Protein AF-A0A8B7DMH2-F1 (afdb_monomer)

Sequence (166 aa):
MSPLEHFLNLILVIFIAIGCSADKPSDPLWPNTFMQTFKETFYYPVIGTHNTKGVYYYDYANLRYRIDRENGRYDRYCGFNGNKAFKDTPCTQLVLEGQRWLIYPDLKECCQCCDAQHGCGVLKPTWLQNATYLGIVDGNFKWNQKGLQDNFYLETVFKQIGLNEI

Nearest PDB structures (foldseek):
  2zf3-assembly3_F  TM=6.350E-01  e=4.434E-03  Chromobacterium violaceum
  2zf3-assembly2_D  TM=6.390E-01  e=4.684E-03  Chromobacterium violaceum
  2zf4-assembly3_F  TM=5.944E-01  e=7.672E-03  Chromobacterium violaceum
  2zf3-assembly2_C  TM=5.340E-01  e=1.746E-02  Chromobacterium violaceum
  8i34-assembly4_G  TM=6.167E-01  e=1.846E-01  Haliclona sp.

pLDDT: mean 87.12, std 17.33, range [38.91, 98.81]

Foldseek 3Di:
DDPVVVVVVVVVVVVVPPDPPPDDDDFAFADQWDKDKDKDWAADPPPGIDIWIWMKTHHNVQQKIKTKIQFCCRPPQQNPPPPNVPDGFIWMFIQHPQWTKIQGPVVRDIDTRDGVVVPSTHQHRCQRPVWDFPQDDPQWTWTWRDDVHTDIDTHHPDPCPDPDDD

Mean predicted aligned error: 9.23 Å

Secondary structure (DSSP, 8-state):
--HHHHHHHHHHHHHHTS---PPPPPPP---SEEEEEEEEEEEETTTEEEEEEEEEEEETTTTEEEEEES--TTSTTTTTSGGGGG----EEEEEETTEEEEEEGGGTEEEEEEEGGGT-SPPPTTTTTTPEEEEEETTEEEEEEESSSEEEEEEE----------

Solvent-accessible surface area (backbone atoms only — not comparable to full-atom values): 9859 Å² total; per-residue (Å²): 138,62,79,67,63,60,55,56,55,57,57,56,58,62,61,73,74,66,79,82,75,76,80,75,77,80,67,60,67,54,70,60,58,52,75,45,77,48,77,48,78,41,79,40,99,87,85,42,79,47,76,36,42,36,40,40,40,42,31,54,89,73,46,26,34,38,37,42,27,65,43,15,30,77,39,84,70,55,2,73,52,69,77,30,56,79,39,90,38,39,26,34,44,37,29,47,90,42,32,22,33,41,35,26,72,92,76,74,44,72,45,80,75,46,33,38,93,79,71,38,46,67,80,57,46,57,68,38,61,87,39,46,77,72,52,75,54,97,77,16,44,29,33,38,34,82,65,102,50,84,42,77,43,79,43,79,62,78,75,78,75,77,92,79,86,133

Structure (mmCIF, N/CA/C/O backbone):
data_AF-A0A8B7DMH2-F1
#
_entry.id   AF-A0A8B7DMH2-F1
#
loop_
_atom_site.group_PDB
_atom_site.id
_atom_site.type_symbol
_atom_site.label_atom_id
_atom_site.label_alt_id
_atom_site.label_comp_id
_atom_site.label_asym_id
_atom_site.label_entity_id
_atom_site.label_seq_id
_atom_site.pdbx_PDB_ins_code
_atom_site.Cartn_x
_atom_site.Cartn_y
_atom_site.Cartn_z
_atom_site.occupancy
_atom_site.B_iso_or_equiv
_atom_site.auth_seq_id
_atom_site.auth_comp_id
_atom_site.auth_asym_id
_atom_site.auth_atom_id
_atom_site.pdbx_PDB_model_num
ATOM 1 N N . MET A 1 1 ? 46.075 6.152 -53.210 1.00 54.25 1 MET A N 1
ATOM 2 C CA . MET A 1 1 ? 44.849 5.789 -52.463 1.00 54.25 1 MET A CA 1
ATOM 3 C C . MET A 1 1 ? 43.790 6.831 -52.762 1.00 54.25 1 MET A C 1
ATOM 5 O O . MET A 1 1 ? 44.114 8.011 -52.724 1.00 54.25 1 MET A O 1
ATOM 9 N N . SER A 1 2 ? 42.599 6.405 -53.188 1.00 61.09 2 SER A N 1
ATOM 10 C CA . SER A 1 2 ? 41.573 7.307 -53.728 1.00 61.09 2 SER A CA 1
ATOM 11 C C . SER A 1 2 ? 40.634 7.819 -52.620 1.00 61.09 2 SER A C 1
ATOM 13 O O . SER A 1 2 ? 40.340 7.072 -51.686 1.00 61.09 2 SER A O 1
ATOM 15 N N . PRO A 1 3 ? 40.121 9.060 -52.712 1.00 58.91 3 PRO A N 1
ATOM 16 C CA . PRO A 1 3 ? 39.190 9.630 -51.729 1.00 58.91 3 PRO A CA 1
ATOM 17 C C . PRO A 1 3 ? 37.858 8.861 -51.599 1.00 58.91 3 PRO A C 1
ATOM 19 O O . PRO A 1 3 ? 37.125 9.062 -50.632 1.00 58.91 3 PRO A O 1
ATOM 22 N N . LEU A 1 4 ? 37.562 7.943 -52.527 1.00 56.19 4 LEU A N 1
ATOM 23 C CA . LEU A 1 4 ? 36.374 7.086 -52.514 1.00 56.19 4 LEU A CA 1
ATOM 24 C C . LEU A 1 4 ? 36.445 5.990 -51.429 1.00 56.19 4 LEU A C 1
ATOM 26 O O . LEU A 1 4 ? 35.424 5.624 -50.852 1.00 56.19 4 LEU A O 1
ATOM 30 N N . GLU A 1 5 ? 37.646 5.509 -51.087 1.00 54.53 5 GLU A N 1
ATOM 31 C CA . GLU A 1 5 ? 37.826 4.450 -50.078 1.00 54.53 5 GLU A CA 1
ATOM 32 C C . GLU A 1 5 ? 37.709 4.958 -48.633 1.00 54.53 5 GLU A C 1
ATOM 34 O O . GLU A 1 5 ? 37.427 4.187 -47.715 1.00 54.53 5 GLU A O 1
ATOM 39 N N . HIS A 1 6 ? 37.881 6.262 -48.407 1.00 54.62 6 HIS A N 1
ATOM 40 C CA . HIS A 1 6 ? 37.646 6.877 -47.096 1.00 54.62 6 HIS A CA 1
ATOM 41 C C . HIS A 1 6 ? 36.152 7.096 -46.823 1.00 54.62 6 HIS A C 1
ATOM 43 O O . HIS A 1 6 ? 35.714 6.942 -45.686 1.00 54.62 6 HIS A O 1
ATOM 49 N N . PHE A 1 7 ? 35.353 7.361 -47.861 1.00 55.31 7 PHE A N 1
ATOM 50 C CA . PHE A 1 7 ? 33.899 7.498 -47.731 1.00 55.31 7 PHE A CA 1
ATOM 51 C C . PHE A 1 7 ? 33.200 6.163 -47.430 1.00 55.31 7 PHE A C 1
ATOM 53 O O . PHE A 1 7 ? 32.291 6.124 -46.603 1.00 55.31 7 PHE A O 1
ATOM 60 N N . LEU A 1 8 ? 33.647 5.059 -48.041 1.00 53.38 8 LEU A N 1
ATOM 61 C CA . LEU A 1 8 ? 33.040 3.737 -47.837 1.00 53.38 8 LEU A CA 1
ATOM 62 C C . LEU A 1 8 ? 33.300 3.177 -46.424 1.00 53.38 8 LEU A C 1
ATOM 64 O O . LEU A 1 8 ? 32.403 2.607 -45.804 1.00 53.38 8 LEU A O 1
ATOM 68 N N . ASN A 1 9 ? 34.505 3.400 -45.886 1.00 53.94 9 ASN A N 1
ATOM 69 C CA . ASN A 1 9 ? 34.866 2.989 -44.525 1.00 53.94 9 ASN A CA 1
ATOM 70 C C . ASN A 1 9 ? 34.157 3.824 -43.444 1.00 53.94 9 ASN A C 1
ATOM 72 O O . ASN A 1 9 ? 33.834 3.296 -42.383 1.00 53.94 9 ASN A O 1
ATO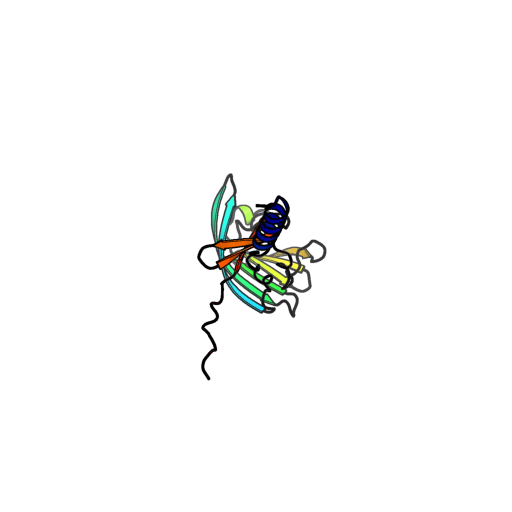M 76 N N . LEU A 1 10 ? 33.855 5.101 -43.711 1.00 52.03 10 LEU A N 1
ATOM 77 C CA . LEU A 1 10 ? 33.123 5.958 -42.772 1.00 52.03 10 LEU A CA 1
ATOM 78 C C . LEU A 1 10 ? 31.638 5.560 -42.656 1.00 52.03 10 LEU A C 1
ATOM 80 O O . LEU A 1 10 ? 31.074 5.602 -41.565 1.00 52.03 10 LEU A O 1
ATOM 84 N N . ILE A 1 11 ? 31.016 5.117 -43.755 1.00 54.81 11 ILE A N 1
ATOM 85 C CA . ILE A 1 11 ? 29.620 4.644 -43.762 1.00 54.81 11 ILE A CA 1
ATOM 86 C C . ILE A 1 11 ? 29.483 3.310 -43.007 1.00 54.81 11 ILE A C 1
ATOM 88 O O . ILE A 1 11 ? 28.508 3.121 -42.282 1.00 54.81 11 ILE A O 1
ATOM 92 N N . LEU A 1 12 ? 30.471 2.412 -43.096 1.00 51.16 12 LEU A N 1
ATOM 93 C CA . LEU A 1 12 ? 30.433 1.111 -42.414 1.00 51.16 12 LEU A CA 1
ATOM 94 C C . LEU A 1 12 ? 30.538 1.231 -40.879 1.00 51.16 12 LEU A C 1
ATOM 96 O O . LEU A 1 12 ? 29.890 0.478 -40.157 1.00 51.16 12 LEU A O 1
ATOM 100 N N . VAL A 1 13 ? 31.294 2.211 -40.366 1.00 53.16 13 VAL A N 1
ATOM 101 C CA . VAL A 1 13 ? 31.438 2.448 -38.914 1.00 53.16 13 VAL A CA 1
ATOM 102 C C . VAL A 1 13 ? 30.159 3.032 -38.293 1.00 53.16 13 VAL A C 1
ATOM 104 O O . VAL A 1 13 ? 29.858 2.754 -37.134 1.00 53.16 13 VAL A O 1
ATOM 107 N N . ILE A 1 14 ? 29.353 3.773 -39.061 1.00 52.41 14 ILE A N 1
ATOM 108 C CA . ILE A 1 14 ? 28.088 4.355 -38.577 1.00 52.41 14 ILE A CA 1
ATOM 109 C C . ILE A 1 14 ? 26.991 3.284 -38.403 1.00 52.41 14 ILE A C 1
ATOM 111 O O . ILE A 1 14 ? 26.156 3.413 -37.510 1.00 52.41 14 ILE A O 1
ATOM 115 N N . PHE A 1 15 ? 27.018 2.187 -39.169 1.00 51.94 15 PHE A N 1
ATOM 116 C CA . PHE A 1 15 ? 26.032 1.102 -39.039 1.00 51.94 15 PHE A CA 1
ATOM 117 C C . PHE A 1 15 ? 26.284 0.143 -37.862 1.00 51.94 15 PHE A C 1
ATOM 119 O O . PHE A 1 15 ? 25.345 -0.504 -37.412 1.00 51.94 15 PHE A O 1
ATOM 126 N N . ILE A 1 16 ? 27.504 0.071 -37.315 1.00 51.62 16 ILE A N 1
ATOM 127 C CA . ILE A 1 16 ? 27.824 -0.815 -36.173 1.00 51.62 16 ILE A CA 1
ATOM 128 C C . ILE A 1 16 ? 27.431 -0.180 -34.821 1.00 51.62 16 ILE A C 1
ATOM 130 O O . ILE A 1 16 ? 27.282 -0.878 -33.822 1.00 51.62 16 ILE A O 1
ATOM 134 N N . ALA A 1 17 ? 27.188 1.134 -34.776 1.00 50.41 17 ALA A N 1
ATOM 135 C CA . ALA A 1 17 ? 26.766 1.836 -33.558 1.00 50.41 17 ALA A CA 1
ATOM 136 C C . ALA A 1 17 ? 25.250 1.750 -33.272 1.00 50.41 17 ALA A C 1
ATOM 138 O O . ALA A 1 17 ? 24.786 2.254 -32.248 1.00 50.41 17 ALA A O 1
ATOM 139 N N . ILE A 1 18 ? 24.467 1.117 -34.152 1.00 58.91 18 ILE A N 1
ATOM 140 C CA . ILE A 1 18 ? 23.020 0.948 -33.995 1.00 58.91 18 ILE A CA 1
ATOM 141 C C . ILE A 1 18 ? 22.754 -0.501 -33.578 1.00 58.91 18 ILE A C 1
ATOM 143 O O . ILE A 1 18 ? 22.802 -1.401 -34.408 1.00 58.91 18 ILE A O 1
ATOM 147 N N . GLY A 1 19 ? 22.435 -0.726 -32.301 1.00 54.09 19 GLY A N 1
ATOM 148 C CA . GLY A 1 19 ? 21.757 -1.963 -31.894 1.00 54.09 19 GLY A CA 1
ATOM 149 C C . GLY A 1 19 ? 22.391 -2.756 -30.755 1.00 54.09 19 GLY A C 1
ATOM 150 O O . GLY A 1 19 ? 22.502 -3.971 -30.839 1.00 54.09 19 GLY A O 1
ATOM 151 N N . CYS A 1 20 ? 22.746 -2.101 -29.654 1.00 48.81 20 CYS A N 1
ATOM 152 C CA . CYS A 1 20 ? 22.687 -2.744 -28.338 1.00 48.81 20 CYS A CA 1
ATOM 153 C C . CYS A 1 20 ? 21.717 -1.955 -27.457 1.00 48.81 20 CYS A C 1
ATOM 155 O O . CYS A 1 20 ? 22.078 -1.425 -26.410 1.00 48.81 20 CYS A O 1
ATOM 157 N N . SER A 1 21 ? 20.466 -1.836 -27.905 1.00 59.38 21 SER A N 1
ATOM 158 C CA . SER A 1 21 ? 19.380 -1.581 -26.965 1.00 59.38 21 SER A CA 1
ATOM 159 C C . SER A 1 21 ? 19.220 -2.870 -26.172 1.00 59.38 21 SER A C 1
ATOM 161 O O . SER A 1 21 ? 18.760 -3.866 -26.716 1.00 59.38 21 SER A O 1
ATOM 163 N N . ALA A 1 22 ? 19.689 -2.882 -24.924 1.00 64.31 22 ALA A N 1
ATOM 164 C CA . ALA A 1 22 ? 19.361 -3.963 -24.008 1.00 64.31 22 ALA A CA 1
ATOM 165 C C . ALA A 1 22 ? 17.832 -4.083 -23.975 1.00 64.31 22 ALA A C 1
ATOM 167 O O . ALA A 1 22 ? 17.158 -3.106 -23.633 1.00 64.31 22 ALA A O 1
ATOM 168 N N . ASP A 1 23 ? 17.300 -5.233 -24.393 1.00 76.75 23 ASP A N 1
ATOM 169 C CA . ASP A 1 23 ? 15.859 -5.454 -24.417 1.00 76.75 23 ASP A CA 1
ATOM 170 C C . ASP A 1 23 ? 15.304 -5.232 -23.010 1.00 76.75 23 ASP A C 1
ATOM 172 O O . ASP A 1 23 ? 15.725 -5.859 -22.032 1.00 76.75 23 ASP A O 1
ATOM 176 N N . LYS A 1 24 ? 14.379 -4.277 -22.899 1.00 85.56 24 LYS A N 1
ATOM 177 C CA . LYS A 1 24 ? 13.652 -4.035 -21.657 1.00 85.56 24 LYS A CA 1
ATOM 178 C C . LYS A 1 24 ? 12.802 -5.292 -21.368 1.00 85.56 24 LYS A C 1
ATOM 180 O O . LYS A 1 24 ? 12.208 -5.834 -22.303 1.00 85.56 24 LYS A O 1
ATOM 185 N N . PRO A 1 25 ? 12.692 -5.741 -20.105 1.00 91.00 25 PRO A N 1
ATOM 186 C CA . PRO A 1 25 ? 11.763 -6.812 -19.756 1.00 91.00 25 PRO A CA 1
ATOM 187 C C . PRO A 1 25 ? 10.312 -6.432 -20.100 1.00 91.00 25 PRO A C 1
ATOM 189 O O . PRO A 1 25 ? 9.968 -5.254 -20.219 1.00 91.00 25 PRO A O 1
ATOM 192 N N . SER A 1 26 ? 9.440 -7.425 -20.270 1.00 92.25 26 SER A N 1
ATOM 193 C CA . SER A 1 26 ? 8.002 -7.167 -20.404 1.00 92.25 26 SER A CA 1
ATOM 194 C C . SER A 1 26 ? 7.463 -6.462 -19.160 1.00 92.25 26 SER A C 1
ATOM 196 O O . SER A 1 26 ? 7.940 -6.726 -18.058 1.00 92.25 26 SER A O 1
ATOM 198 N N . ASP A 1 27 ? 6.457 -5.603 -19.328 1.00 92.81 27 ASP A N 1
ATOM 199 C CA . ASP A 1 27 ? 5.834 -4.923 -18.191 1.00 92.81 27 ASP A CA 1
ATOM 200 C C . ASP A 1 27 ? 5.266 -5.951 -17.191 1.00 92.81 27 ASP A C 1
ATOM 202 O O . ASP A 1 27 ? 4.645 -6.933 -17.620 1.00 92.81 27 ASP A O 1
ATOM 206 N N . PRO A 1 28 ? 5.425 -5.735 -15.873 1.00 93.75 28 PRO A N 1
ATOM 207 C CA . PRO A 1 28 ? 4.955 -6.692 -14.886 1.00 93.75 28 PRO A CA 1
ATOM 208 C C . PRO A 1 28 ? 3.430 -6.784 -14.881 1.00 93.75 28 PRO A C 1
ATOM 210 O O . PRO A 1 28 ? 2.718 -5.780 -14.977 1.00 93.75 28 PRO A O 1
ATOM 213 N N . LEU A 1 29 ? 2.929 -7.998 -14.675 1.00 95.00 29 LEU A N 1
ATOM 214 C CA . LEU A 1 29 ? 1.511 -8.267 -14.470 1.00 95.00 29 LEU A CA 1
ATOM 215 C C . LEU A 1 29 ? 1.311 -8.865 -13.087 1.00 95.00 29 LEU A C 1
ATOM 217 O O . LEU A 1 29 ? 1.935 -9.863 -12.729 1.00 95.00 29 LEU A O 1
ATOM 221 N N . TRP A 1 30 ? 0.410 -8.275 -12.306 1.00 95.19 30 TRP A N 1
ATOM 222 C CA . TRP A 1 30 ? -0.008 -8.913 -11.064 1.00 95.19 30 TRP A CA 1
ATOM 223 C C . TRP A 1 30 ? -0.861 -10.152 -11.359 1.00 95.19 30 TRP A C 1
ATOM 225 O O . TRP A 1 30 ? -1.676 -10.133 -12.284 1.00 95.19 30 TRP A O 1
ATOM 235 N N . PRO A 1 31 ? -0.733 -11.231 -10.568 1.00 96.25 31 PRO A N 1
ATOM 236 C CA . PRO A 1 31 ? -1.676 -12.337 -10.646 1.00 96.25 31 PRO A CA 1
ATOM 237 C C . PRO A 1 31 ? -3.073 -11.860 -10.222 1.00 96.25 31 PRO A C 1
ATOM 239 O O . PRO A 1 31 ? -3.211 -11.005 -9.348 1.00 96.25 31 PRO A O 1
ATOM 242 N N . ASN A 1 32 ? -4.126 -12.446 -10.802 1.00 97.50 32 ASN A N 1
ATOM 243 C CA . ASN A 1 32 ? -5.518 -12.082 -10.488 1.00 97.50 32 ASN A CA 1
ATOM 244 C C . ASN A 1 32 ? -5.893 -12.300 -9.015 1.00 97.50 32 ASN A C 1
ATOM 246 O O . ASN A 1 32 ? -6.846 -11.694 -8.529 1.00 97.50 32 ASN A O 1
ATOM 250 N N . THR A 1 33 ? -5.161 -13.160 -8.311 1.00 98.19 33 THR A N 1
ATOM 251 C CA . THR A 1 33 ? -5.345 -13.431 -6.888 1.00 98.19 33 THR A CA 1
ATOM 252 C C . THR A 1 33 ? -3.992 -13.619 -6.225 1.00 98.19 33 THR A C 1
ATOM 254 O O . THR A 1 33 ? -3.164 -14.372 -6.741 1.00 98.19 33 THR A O 1
ATOM 257 N N . PHE A 1 34 ? -3.776 -13.001 -5.069 1.00 97.69 34 PHE A N 1
ATOM 258 C CA . PHE A 1 34 ? -2.616 -13.298 -4.233 1.00 97.69 34 PHE A CA 1
ATOM 259 C C . PHE A 1 34 ? -2.885 -12.987 -2.764 1.00 97.69 34 PHE A C 1
ATOM 261 O O . PHE A 1 34 ? -3.812 -12.257 -2.406 1.00 97.69 34 PHE A O 1
ATOM 268 N N . MET A 1 35 ? -2.017 -13.529 -1.918 1.00 98.38 35 MET A N 1
ATOM 269 C CA . MET A 1 35 ? -1.877 -13.140 -0.525 1.00 98.38 35 MET A CA 1
ATOM 270 C C . MET A 1 35 ? -0.401 -12.849 -0.270 1.00 98.38 35 MET A C 1
ATOM 272 O O . MET A 1 35 ? 0.442 -13.699 -0.546 1.00 98.38 35 MET A O 1
ATOM 276 N N . GLN A 1 36 ? -0.092 -11.669 0.259 1.00 97.19 36 GLN A N 1
ATOM 277 C CA . GLN A 1 36 ? 1.282 -11.254 0.529 1.00 97.19 36 GLN A CA 1
ATOM 278 C C . GLN A 1 36 ? 1.383 -10.633 1.920 1.00 97.19 36 GLN A C 1
ATOM 280 O O . GLN A 1 36 ? 0.654 -9.697 2.247 1.00 97.19 36 GLN A O 1
ATOM 285 N N . THR A 1 37 ? 2.311 -11.130 2.736 1.00 98.44 37 THR A N 1
ATOM 286 C CA . THR A 1 37 ? 2.705 -10.449 3.974 1.00 98.44 37 THR A CA 1
ATOM 287 C C . THR A 1 37 ? 3.653 -9.302 3.642 1.00 98.44 37 THR A C 1
ATOM 289 O O . THR A 1 37 ? 4.470 -9.408 2.725 1.00 98.44 37 THR A O 1
ATOM 292 N N . PHE A 1 38 ? 3.563 -8.194 4.372 1.00 97.75 38 PHE A N 1
ATOM 293 C CA . PHE A 1 38 ? 4.408 -7.029 4.123 1.00 97.75 38 PHE A CA 1
ATOM 294 C C . PHE A 1 38 ? 4.947 -6.411 5.410 1.00 97.75 38 PHE A C 1
ATOM 296 O O . PHE A 1 38 ? 4.372 -6.551 6.492 1.00 97.75 38 PHE A O 1
ATOM 303 N N . LYS A 1 39 ? 6.056 -5.687 5.253 1.00 98.19 39 LYS A N 1
ATOM 304 C CA . LYS A 1 39 ? 6.522 -4.651 6.173 1.00 98.19 39 LYS A CA 1
ATOM 305 C C . LYS A 1 39 ? 6.382 -3.325 5.443 1.00 98.19 39 LYS A C 1
ATOM 307 O O . LYS A 1 39 ? 6.784 -3.224 4.288 1.00 98.19 39 LYS A O 1
ATOM 312 N N . GLU A 1 40 ? 5.794 -2.342 6.097 1.00 97.06 40 GLU A N 1
ATOM 313 C CA . GLU A 1 40 ? 5.530 -1.029 5.518 1.00 97.06 40 GLU A CA 1
ATOM 314 C C . GLU A 1 40 ? 6.189 0.027 6.394 1.00 97.06 40 GLU A C 1
ATOM 316 O O . GLU A 1 40 ? 6.087 -0.013 7.623 1.00 97.06 40 GLU A O 1
ATOM 321 N N . THR A 1 41 ? 6.885 0.952 5.742 1.00 97.00 41 THR A N 1
ATOM 322 C CA . THR A 1 41 ? 7.589 2.055 6.384 1.00 97.00 41 THR A CA 1
ATOM 323 C C . THR A 1 41 ? 6.946 3.360 5.943 1.00 97.00 41 THR A C 1
ATOM 325 O O . THR A 1 41 ? 6.887 3.661 4.752 1.00 97.00 41 THR A O 1
ATOM 328 N N . PHE A 1 42 ? 6.488 4.150 6.907 1.00 94.44 42 PHE A N 1
ATOM 329 C CA . PHE A 1 42 ? 5.955 5.485 6.684 1.00 94.44 42 PHE A CA 1
ATOM 330 C C . PHE A 1 42 ? 7.002 6.516 7.068 1.00 94.44 42 PHE A C 1
ATOM 332 O O . PHE A 1 42 ? 7.544 6.464 8.171 1.00 94.44 42 PHE A O 1
ATOM 339 N N . TYR A 1 43 ? 7.252 7.475 6.185 1.00 94.19 43 TYR A N 1
ATOM 340 C CA . TYR A 1 43 ? 8.110 8.614 6.474 1.00 94.19 43 TYR A CA 1
ATOM 341 C C . TYR A 1 43 ? 7.298 9.901 6.404 1.00 94.19 43 TYR A C 1
ATOM 343 O O . TYR A 1 43 ? 6.714 10.226 5.370 1.00 94.19 43 TYR A O 1
ATOM 351 N N . TYR A 1 44 ? 7.300 10.647 7.503 1.00 91.81 44 TYR A N 1
ATOM 352 C CA . TYR A 1 44 ? 6.700 11.969 7.582 1.00 91.81 44 TYR A CA 1
ATOM 353 C C . TYR A 1 44 ? 7.748 12.953 8.122 1.00 91.81 44 TYR A C 1
ATOM 355 O O . TYR A 1 44 ? 8.299 12.695 9.194 1.00 91.81 44 TYR A O 1
ATOM 363 N N . PRO A 1 45 ? 7.998 14.100 7.459 1.00 93.25 45 PRO A N 1
ATOM 364 C CA . PRO A 1 45 ? 9.103 14.997 7.818 1.00 93.25 45 PRO A CA 1
ATOM 365 C C . PRO A 1 45 ? 9.132 15.453 9.285 1.00 93.25 45 PRO A C 1
ATOM 367 O O . PRO A 1 45 ? 10.205 15.641 9.844 1.00 93.25 45 PRO A O 1
ATOM 370 N N . VAL A 1 46 ? 7.961 15.622 9.909 1.00 93.06 46 VAL A N 1
ATOM 371 C CA . VAL A 1 46 ? 7.835 16.159 11.277 1.00 93.06 46 VAL A CA 1
ATOM 372 C C . VAL A 1 46 ? 7.748 15.062 12.341 1.00 93.06 46 VAL A C 1
ATOM 374 O O . VAL A 1 46 ? 8.291 15.222 13.428 1.00 93.06 46 VAL A O 1
ATOM 377 N N . ILE A 1 47 ? 7.065 13.951 12.051 1.00 90.12 47 ILE A N 1
ATOM 378 C CA . ILE A 1 47 ? 6.816 12.880 13.036 1.00 90.12 47 ILE A CA 1
ATOM 379 C C . ILE A 1 47 ? 7.775 11.693 12.890 1.00 90.12 47 ILE A C 1
ATOM 381 O O . ILE A 1 47 ? 7.719 10.774 13.703 1.00 90.12 47 ILE A O 1
ATOM 385 N N . GLY A 1 48 ? 8.663 11.708 11.894 1.00 94.75 48 GLY A N 1
ATOM 386 C CA . GLY A 1 48 ? 9.714 10.712 11.702 1.00 94.75 48 GLY A CA 1
ATOM 387 C C . GLY A 1 48 ? 9.277 9.466 10.930 1.00 94.75 48 GLY A C 1
ATOM 388 O O . GLY A 1 48 ? 8.281 9.469 10.200 1.00 94.75 48 GLY A O 1
ATOM 389 N N . THR A 1 49 ? 10.076 8.407 11.081 1.00 97.06 49 THR A N 1
ATOM 390 C CA . THR A 1 49 ? 9.886 7.112 10.418 1.00 97.06 49 THR A CA 1
ATOM 391 C C . THR A 1 49 ? 9.149 6.141 11.328 1.00 97.06 49 THR A C 1
ATOM 393 O O . THR A 1 49 ? 9.576 5.897 12.455 1.00 97.06 49 THR A O 1
ATOM 396 N N . HIS A 1 50 ? 8.092 5.528 10.806 1.00 96.62 50 HIS A N 1
ATOM 397 C CA . HIS A 1 50 ? 7.265 4.548 11.506 1.00 96.62 50 HIS A CA 1
ATOM 398 C C . HIS A 1 50 ? 7.165 3.271 10.696 1.00 96.62 50 HIS A C 1
ATOM 400 O O . HIS A 1 50 ? 7.229 3.307 9.471 1.00 96.62 50 HIS A O 1
ATOM 406 N N . ASN A 1 51 ? 6.999 2.140 11.372 1.00 97.69 51 ASN A N 1
ATOM 407 C CA . ASN A 1 51 ? 6.930 0.841 10.719 1.00 97.69 51 ASN A CA 1
ATOM 408 C C . ASN A 1 51 ? 5.707 0.071 11.194 1.00 97.69 51 ASN A C 1
ATOM 410 O O . ASN A 1 51 ? 5.331 0.133 12.363 1.00 97.69 51 ASN A O 1
ATOM 414 N N . THR A 1 52 ? 5.122 -0.690 10.283 1.00 98.25 52 THR A N 1
ATOM 415 C CA . THR A 1 52 ? 4.049 -1.635 10.573 1.00 98.25 52 THR A CA 1
ATOM 416 C C . THR A 1 52 ? 4.253 -2.898 9.747 1.00 98.25 52 THR A C 1
ATOM 418 O O . THR A 1 52 ? 5.108 -2.964 8.857 1.00 98.25 52 THR A O 1
ATOM 421 N N . LYS A 1 53 ? 3.470 -3.924 10.049 1.00 98.69 53 LYS A N 1
ATOM 422 C CA . LYS A 1 53 ? 3.387 -5.141 9.249 1.00 98.69 53 LYS A CA 1
ATOM 423 C C . LYS A 1 53 ? 1.934 -5.508 9.031 1.00 98.69 53 LYS A C 1
ATOM 425 O O . LYS A 1 53 ? 1.044 -5.037 9.744 1.00 98.69 53 LYS A O 1
ATOM 430 N N . GLY A 1 54 ? 1.707 -6.332 8.023 1.00 98.56 54 GLY A N 1
ATOM 431 C CA . GLY A 1 54 ? 0.359 -6.674 7.629 1.00 98.56 54 GLY A CA 1
ATOM 432 C C . GLY A 1 54 ? 0.283 -7.743 6.561 1.00 98.56 54 GLY A C 1
ATOM 433 O O . GLY A 1 54 ? 1.282 -8.375 6.203 1.00 98.56 54 GLY A O 1
ATOM 434 N N . VAL A 1 55 ? -0.934 -7.929 6.058 1.00 98.81 55 VAL A N 1
ATOM 435 C CA . VAL A 1 55 ? -1.247 -8.874 4.988 1.00 98.81 55 VAL A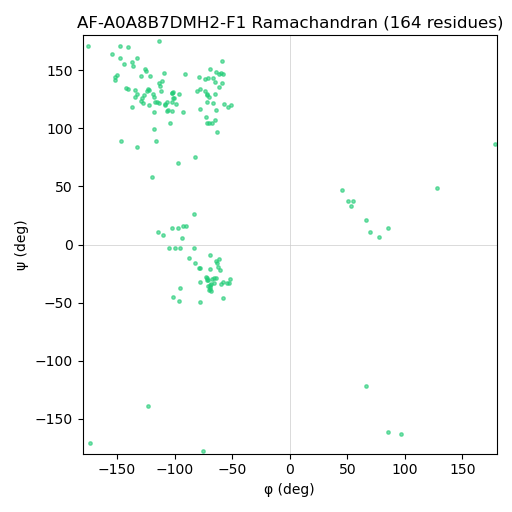 CA 1
ATOM 436 C C . VAL A 1 55 ? -2.147 -8.200 3.960 1.00 98.81 55 VAL A C 1
ATOM 438 O O . VAL A 1 55 ? -3.131 -7.552 4.313 1.00 98.81 55 VAL A O 1
ATOM 441 N N . TYR A 1 56 ? -1.806 -8.363 2.686 1.00 98.62 56 TYR A N 1
ATOM 442 C CA . TYR A 1 56 ? -2.605 -7.934 1.546 1.00 98.62 56 TYR A CA 1
ATOM 443 C C . TYR A 1 56 ? -3.218 -9.174 0.888 1.00 98.62 56 TYR A C 1
ATOM 445 O O . TYR A 1 56 ? -2.502 -10.020 0.359 1.00 98.62 56 TYR A O 1
ATOM 453 N N . TYR A 1 57 ? -4.545 -9.264 0.928 1.00 98.69 57 TYR A N 1
ATOM 454 C CA . TYR A 1 57 ? -5.368 -10.202 0.174 1.00 98.69 57 TYR A CA 1
ATOM 455 C C . TYR A 1 57 ? -5.930 -9.497 -1.060 1.00 98.69 57 TYR A C 1
ATOM 457 O O . TYR A 1 57 ? -6.649 -8.504 -0.932 1.00 98.69 57 TYR A O 1
ATOM 465 N N . TYR A 1 58 ? -5.628 -10.010 -2.244 1.00 98.62 58 TYR A N 1
ATOM 466 C CA . TYR A 1 58 ? -6.046 -9.435 -3.517 1.00 98.62 58 TYR A CA 1
ATOM 467 C C . TYR A 1 58 ? -6.855 -10.454 -4.316 1.00 98.62 58 TYR A C 1
ATOM 469 O O . TYR A 1 58 ? -6.443 -11.608 -4.437 1.00 98.62 58 TYR A O 1
ATOM 477 N N . ASP A 1 59 ? -7.998 -10.027 -4.853 1.00 98.44 59 ASP A N 1
ATOM 478 C CA . ASP A 1 59 ? -8.897 -10.847 -5.665 1.00 98.44 59 ASP A CA 1
ATOM 479 C C . ASP A 1 59 ? -9.577 -9.976 -6.730 1.00 98.44 59 ASP A C 1
ATOM 481 O O . ASP A 1 59 ? -10.644 -9.387 -6.525 1.00 98.44 59 ASP A O 1
ATOM 485 N N . TYR A 1 60 ? -8.921 -9.873 -7.886 1.00 98.06 60 TYR A N 1
ATOM 486 C CA . TYR A 1 60 ? -9.387 -9.057 -9.000 1.00 98.06 60 TYR A CA 1
ATOM 487 C C . TYR A 1 60 ? -10.641 -9.622 -9.664 1.00 98.06 60 TYR A C 1
ATOM 489 O O . TYR A 1 60 ? -11.504 -8.851 -10.079 1.00 98.06 60 TYR A O 1
ATOM 497 N N . ALA A 1 61 ? -10.771 -10.951 -9.734 1.00 97.06 61 ALA A N 1
ATOM 498 C CA . ALA A 1 61 ? -11.920 -11.606 -10.358 1.00 97.06 61 ALA A CA 1
ATOM 499 C C . ALA A 1 61 ? -13.239 -11.208 -9.677 1.00 97.06 61 ALA A C 1
ATOM 501 O O . ALA A 1 61 ? -14.255 -11.039 -10.346 1.00 97.06 61 ALA A O 1
ATOM 502 N N . ASN A 1 62 ? -13.196 -10.992 -8.359 1.00 97.75 62 ASN A N 1
ATOM 503 C CA . ASN A 1 62 ? -14.332 -10.522 -7.568 1.00 97.75 62 ASN A CA 1
ATOM 504 C C . ASN A 1 62 ? -14.252 -9.024 -7.217 1.00 97.75 62 ASN A C 1
ATOM 506 O O . ASN A 1 62 ? -14.973 -8.570 -6.330 1.00 97.75 62 ASN A O 1
ATOM 510 N N . LEU A 1 63 ? -13.370 -8.264 -7.882 1.00 97.25 63 LEU A N 1
ATOM 511 C CA . LEU A 1 63 ? -13.152 -6.824 -7.688 1.00 97.25 63 LEU A CA 1
ATOM 512 C C . LEU A 1 63 ? -13.061 -6.420 -6.210 1.00 97.25 63 LEU A C 1
ATOM 514 O O . LEU A 1 63 ? -13.668 -5.435 -5.777 1.00 97.25 63 LEU A O 1
ATOM 518 N N . ARG A 1 64 ? -12.277 -7.175 -5.434 1.00 98.19 64 ARG A N 1
ATOM 519 C CA . ARG A 1 64 ? -12.096 -6.923 -4.004 1.00 98.19 64 ARG A CA 1
ATOM 520 C C . ARG A 1 64 ? -10.648 -7.034 -3.549 1.00 98.19 64 ARG A C 1
ATOM 522 O O . ARG A 1 64 ? -9.837 -7.765 -4.115 1.00 98.19 64 ARG A O 1
ATOM 529 N N . TYR A 1 65 ? -10.339 -6.326 -2.472 1.00 98.44 65 TYR A N 1
ATOM 530 C CA . TYR A 1 65 ? -9.128 -6.570 -1.706 1.00 98.44 65 TYR A CA 1
ATOM 531 C C . TYR A 1 65 ? -9.326 -6.296 -0.223 1.00 98.44 65 TYR A C 1
ATOM 533 O O . TYR A 1 65 ? -10.211 -5.540 0.173 1.00 98.44 65 TYR A O 1
ATOM 541 N N . ARG A 1 66 ? -8.441 -6.862 0.596 1.00 98.56 66 ARG A N 1
ATOM 542 C CA . ARG A 1 66 ? -8.316 -6.541 2.016 1.00 98.56 66 ARG A CA 1
ATOM 543 C C . ARG A 1 66 ? -6.853 -6.308 2.369 1.00 98.56 66 ARG A C 1
ATOM 545 O O . ARG A 1 66 ? -6.010 -7.140 2.048 1.00 98.56 66 ARG A O 1
ATOM 552 N N . ILE A 1 67 ? -6.559 -5.198 3.036 1.00 98.62 67 ILE A N 1
ATOM 553 C CA . ILE A 1 67 ? -5.243 -4.918 3.616 1.00 98.62 67 ILE A CA 1
ATOM 554 C C . ILE A 1 67 ? -5.419 -4.804 5.121 1.00 98.62 67 ILE A C 1
ATOM 556 O O . ILE A 1 67 ? -6.063 -3.868 5.591 1.00 98.62 67 ILE A O 1
ATOM 560 N N . ASP A 1 68 ? -4.825 -5.735 5.855 1.00 98.75 68 ASP A N 1
ATOM 561 C CA . ASP A 1 68 ? -4.837 -5.757 7.314 1.00 98.75 68 ASP A CA 1
ATOM 562 C C . ASP A 1 68 ? -3.489 -5.253 7.830 1.00 98.75 68 ASP A C 1
ATOM 564 O O . ASP A 1 68 ? -2.452 -5.818 7.486 1.00 98.75 68 ASP A O 1
ATOM 568 N N . ARG A 1 69 ? -3.495 -4.194 8.645 1.00 98.50 69 ARG A N 1
ATOM 569 C CA . ARG A 1 69 ? -2.305 -3.634 9.303 1.00 98.50 69 ARG A CA 1
ATOM 570 C C . ARG A 1 69 ? -2.387 -3.831 10.805 1.00 98.50 69 ARG A C 1
ATOM 572 O O . ARG A 1 69 ? -3.415 -3.517 11.401 1.00 98.50 69 ARG A O 1
ATOM 579 N N . GLU A 1 70 ? -1.282 -4.246 11.421 1.00 98.56 70 GLU A N 1
ATOM 580 C CA . GLU A 1 70 ? -1.180 -4.339 12.886 1.00 98.56 70 GLU A CA 1
ATOM 581 C C . GLU A 1 70 ? -1.260 -2.968 13.564 1.00 98.56 70 GLU A C 1
ATOM 583 O O . GLU A 1 70 ? -1.819 -2.839 14.647 1.00 98.56 70 GLU A O 1
ATOM 588 N N . ASN A 1 71 ? -0.750 -1.930 12.898 1.00 98.00 71 ASN A N 1
ATOM 589 C CA . ASN A 1 71 ? -0.953 -0.540 13.287 1.00 98.00 71 ASN A CA 1
ATOM 590 C C . ASN A 1 71 ? -1.259 0.317 12.051 1.00 98.00 71 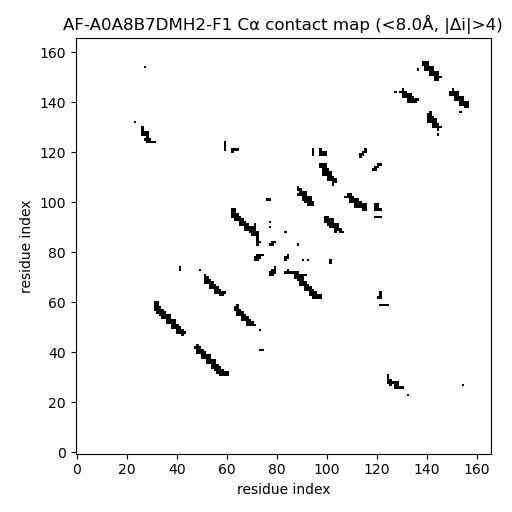ASN A C 1
ATOM 592 O O . ASN A 1 71 ? -0.435 0.409 11.136 1.00 98.00 71 ASN A O 1
ATOM 596 N N . GLY A 1 72 ? -2.446 0.925 12.027 1.00 96.88 72 GLY A N 1
ATOM 597 C CA . GLY A 1 72 ? -2.927 1.807 10.964 1.00 96.88 72 GLY A CA 1
ATOM 598 C C . GLY A 1 72 ? -2.716 3.300 11.219 1.00 96.88 72 GLY A C 1
ATOM 599 O O . GLY A 1 72 ? -3.022 4.093 10.333 1.00 96.88 72 GLY A O 1
ATOM 600 N N . ARG A 1 73 ? -2.190 3.709 12.381 1.00 96.19 73 ARG A N 1
ATOM 601 C CA . ARG A 1 73 ? -2.046 5.124 12.782 1.00 96.19 73 ARG A CA 1
ATOM 602 C C . ARG A 1 73 ? -1.327 6.002 11.761 1.00 96.19 73 ARG A C 1
ATOM 604 O O . ARG A 1 73 ? -1.610 7.190 11.656 1.00 96.19 73 ARG A O 1
ATOM 611 N N . TYR A 1 74 ? -0.371 5.423 11.047 1.00 95.94 74 TYR A N 1
ATOM 612 C CA . TYR A 1 74 ? 0.494 6.138 10.112 1.00 95.94 74 TYR A CA 1
ATOM 613 C C . TYR A 1 74 ? 0.122 5.896 8.647 1.00 95.94 74 TYR A C 1
ATOM 615 O O . TYR A 1 74 ? 0.717 6.515 7.769 1.00 95.94 74 TYR A O 1
ATOM 623 N N . ASP A 1 75 ? -0.867 5.044 8.367 1.00 95.44 75 ASP A N 1
ATOM 624 C CA . ASP A 1 75 ? -1.396 4.883 7.015 1.00 95.44 75 ASP A CA 1
ATOM 625 C C . ASP A 1 75 ? -2.246 6.099 6.627 1.00 95.44 75 ASP A C 1
ATOM 627 O O . ASP A 1 75 ? -2.990 6.654 7.437 1.00 95.44 75 ASP A O 1
ATOM 631 N N . ARG A 1 76 ? -2.152 6.503 5.357 1.00 91.62 76 ARG A N 1
ATOM 632 C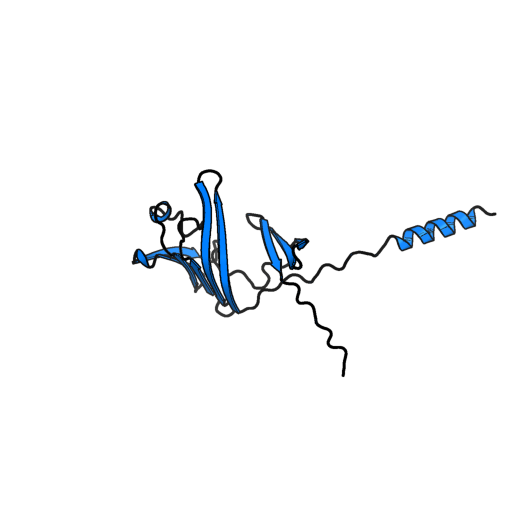 CA . ARG A 1 76 ? -2.804 7.713 4.841 1.00 91.62 76 ARG A CA 1
ATOM 633 C C . ARG A 1 76 ? -4.324 7.718 5.037 1.00 91.62 76 ARG A C 1
ATOM 635 O O . ARG A 1 76 ? -4.897 8.793 5.188 1.00 91.62 76 ARG A O 1
ATOM 642 N N . TYR A 1 77 ? -4.971 6.555 4.999 1.00 93.19 77 TYR A N 1
ATOM 643 C CA . TYR A 1 77 ? -6.423 6.444 5.125 1.00 93.19 77 TYR A CA 1
ATOM 644 C C . TYR A 1 77 ? -6.828 6.136 6.565 1.00 93.19 77 TYR A C 1
ATOM 646 O O . TYR A 1 77 ? 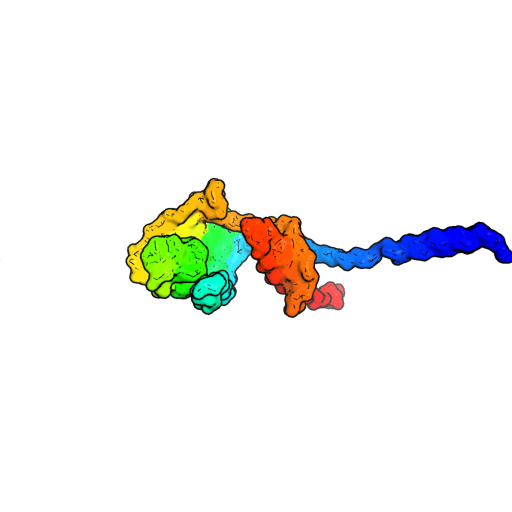-7.678 6.811 7.135 1.00 93.19 77 TYR A O 1
ATOM 654 N N . CYS A 1 78 ? -6.189 5.141 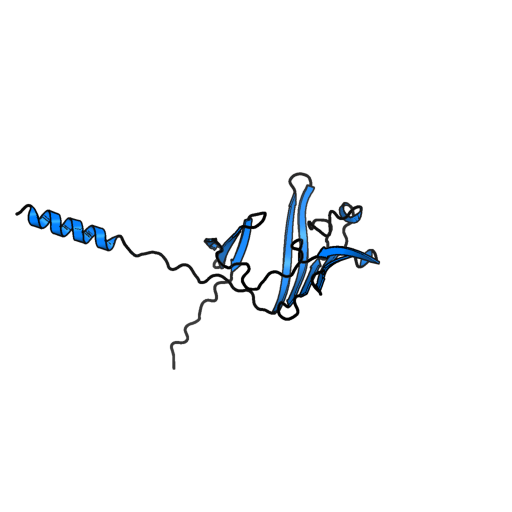7.174 1.00 94.88 78 CYS A N 1
ATOM 655 C CA . CYS A 1 78 ? -6.499 4.694 8.523 1.00 94.88 78 CYS A CA 1
ATOM 656 C C . CYS A 1 78 ? -6.118 5.727 9.590 1.00 94.88 78 CYS A C 1
ATOM 658 O O . CYS A 1 78 ? -6.859 5.916 10.556 1.00 94.88 78 CYS A O 1
ATOM 660 N N . GLY A 1 79 ? -4.967 6.376 9.422 1.00 92.50 79 GLY A N 1
ATOM 661 C CA . GLY A 1 79 ? -4.342 7.238 10.413 1.00 92.50 79 GLY A CA 1
ATOM 662 C C . GLY A 1 79 ? -4.977 8.612 10.517 1.00 92.50 79 GLY A C 1
ATOM 663 O O . GLY A 1 79 ? -5.356 9.046 11.598 1.00 92.50 79 GLY A O 1
ATOM 664 N N . PHE A 1 80 ? -5.175 9.290 9.388 1.00 87.62 80 PHE A N 1
ATOM 665 C CA . PHE A 1 80 ? -5.702 10.660 9.361 1.00 87.62 80 PHE A CA 1
ATOM 666 C C . PHE A 1 80 ? -7.235 10.743 9.449 1.00 87.62 80 PHE A C 1
ATOM 668 O O . PHE A 1 80 ? -7.840 11.718 9.010 1.00 87.62 80 PHE A O 1
ATOM 675 N N . ASN A 1 81 ? -7.873 9.737 10.048 1.00 86.69 81 ASN A N 1
ATOM 676 C CA . ASN A 1 81 ? -9.319 9.660 10.216 1.00 86.69 81 ASN A CA 1
ATOM 677 C C . ASN A 1 81 ? -9.745 10.147 11.615 1.00 86.69 81 ASN A C 1
ATOM 679 O O . ASN A 1 81 ? -10.111 9.369 12.499 1.00 86.69 81 ASN A O 1
ATOM 683 N N . GLY A 1 82 ? -9.618 11.453 11.857 1.00 87.44 82 GLY A N 1
ATOM 684 C CA . GLY A 1 82 ? -10.007 12.079 13.123 1.00 87.44 82 GLY A CA 1
ATOM 685 C C . GLY A 1 82 ? -9.147 11.631 14.310 1.00 87.44 82 GLY A C 1
ATOM 686 O O . GLY A 1 82 ? -7.928 11.795 14.308 1.00 87.44 82 GLY A O 1
ATOM 687 N N . ASN A 1 83 ? -9.770 11.060 15.350 1.00 89.12 83 ASN A N 1
ATOM 688 C CA . ASN A 1 83 ? -9.064 10.668 16.581 1.00 89.12 83 ASN A CA 1
ATOM 689 C C . ASN A 1 83 ? -8.094 9.482 16.403 1.00 89.12 83 ASN A C 1
ATOM 691 O O . ASN A 1 83 ? -7.323 9.187 17.318 1.00 89.12 83 ASN A O 1
ATOM 695 N N . LYS A 1 84 ? -8.117 8.814 15.243 1.00 92.81 84 LYS A N 1
ATOM 696 C CA . LYS A 1 84 ? -7.229 7.693 14.906 1.00 92.81 84 LYS A CA 1
ATOM 697 C C . LYS A 1 84 ? -5.775 8.135 14.710 1.00 92.81 84 LYS A C 1
ATOM 699 O O . LYS A 1 84 ? -4.872 7.342 14.947 1.00 92.81 84 LYS A O 1
ATOM 704 N N . ALA A 1 85 ? -5.539 9.420 14.435 1.00 90.56 85 ALA A N 1
ATOM 705 C CA . ALA A 1 85 ? -4.196 9.987 14.271 1.00 90.56 85 ALA A CA 1
ATOM 706 C C . ALA A 1 85 ? -3.331 9.878 15.543 1.00 90.56 85 ALA A C 1
ATOM 708 O O . ALA A 1 85 ? -2.098 9.941 15.497 1.00 90.56 85 ALA A O 1
ATOM 709 N N . PHE A 1 86 ? -3.979 9.687 16.693 1.00 91.62 86 PHE A N 1
ATOM 710 C CA . PHE A 1 86 ? -3.347 9.649 18.009 1.00 91.62 86 PHE A CA 1
ATOM 711 C C . PHE A 1 86 ? -3.431 8.273 18.679 1.00 91.62 86 PHE A C 1
ATOM 713 O O . PHE A 1 86 ? -3.136 8.164 19.866 1.00 91.62 86 PHE A O 1
ATOM 720 N N . LYS A 1 87 ? -3.854 7.230 17.952 1.00 94.06 87 LYS A N 1
ATOM 721 C CA . LYS A 1 87 ? -4.064 5.888 18.504 1.00 94.06 87 LYS A CA 1
ATOM 722 C C . LYS A 1 87 ? -3.310 4.853 17.690 1.00 94.06 87 LYS A C 1
ATOM 724 O O . LYS A 1 87 ? -3.581 4.695 16.505 1.00 94.06 87 LYS A O 1
ATOM 729 N N . ASP A 1 88 ? -2.419 4.119 18.344 1.00 96.62 88 ASP A N 1
ATOM 730 C CA . ASP A 1 88 ? -1.869 2.893 17.774 1.00 96.62 88 ASP A CA 1
ATOM 731 C C . ASP A 1 88 ? -2.962 1.827 17.824 1.00 96.62 88 ASP A C 1
ATOM 733 O O . ASP A 1 88 ? -3.396 1.409 18.896 1.00 96.62 88 ASP A O 1
ATOM 737 N N . THR A 1 89 ? -3.488 1.467 16.657 1.00 97.25 89 THR A N 1
ATOM 738 C CA . THR A 1 89 ? -4.612 0.536 16.549 1.00 97.25 89 THR A CA 1
ATOM 739 C C . THR A 1 89 ? -4.557 -0.205 15.214 1.00 97.25 89 THR A C 1
ATOM 741 O O . THR A 1 89 ? -4.174 0.404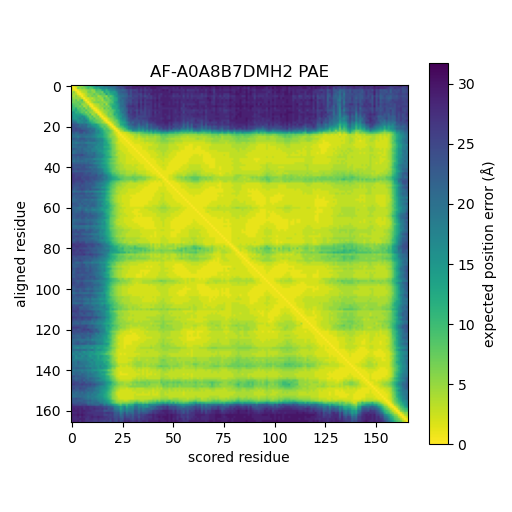 14.205 1.00 97.25 89 THR A O 1
ATOM 744 N N . PRO A 1 90 ? -4.937 -1.493 15.171 1.00 98.25 90 PRO A N 1
ATOM 745 C CA . PRO A 1 90 ? -5.081 -2.218 13.922 1.00 98.25 90 PRO A CA 1
ATOM 746 C C . PRO A 1 90 ? -6.090 -1.538 12.997 1.00 98.25 90 PRO A C 1
ATOM 748 O O . PRO A 1 90 ? -7.086 -0.960 13.441 1.00 98.25 90 PRO A O 1
ATOM 751 N N . CYS A 1 91 ? -5.840 -1.627 11.696 1.00 98.12 91 CYS A N 1
ATOM 752 C CA . CYS A 1 91 ? -6.763 -1.123 10.690 1.00 98.12 91 CYS A CA 1
ATOM 753 C C . CYS A 1 91 ? -6.841 -2.071 9.501 1.00 98.12 91 CYS A C 1
ATOM 755 O O . CYS A 1 91 ? -5.815 -2.473 8.945 1.00 98.12 91 CYS A O 1
ATOM 757 N N . THR A 1 92 ? -8.067 -2.352 9.077 1.00 98.56 92 THR A N 1
ATOM 758 C CA . THR A 1 92 ? -8.363 -3.065 7.842 1.00 98.56 92 THR A CA 1
ATOM 759 C C . THR A 1 92 ? -8.899 -2.080 6.809 1.00 98.56 92 THR A C 1
ATOM 761 O O . THR A 1 92 ? -9.920 -1.429 7.036 1.00 98.56 92 THR A O 1
ATOM 764 N N . GLN A 1 93 ? -8.238 -2.003 5.653 1.00 97.94 93 GLN A N 1
ATOM 765 C CA . GLN A 1 93 ? -8.810 -1.407 4.447 1.00 97.94 93 GLN A CA 1
ATOM 766 C C . GLN A 1 93 ? -9.465 -2.514 3.627 1.00 97.94 93 GLN A C 1
ATOM 768 O O . GLN A 1 93 ? -8.775 -3.399 3.119 1.00 97.94 93 GLN A O 1
ATOM 773 N N . LEU A 1 94 ? -10.784 -2.464 3.486 1.00 98.44 94 LEU A N 1
ATOM 774 C CA . LEU A 1 94 ? -11.556 -3.429 2.710 1.00 98.44 94 LEU A CA 1
ATOM 775 C C . LEU A 1 94 ? -12.156 -2.730 1.496 1.00 98.44 94 LEU A C 1
ATOM 777 O O . LEU A 1 94 ? -12.915 -1.779 1.655 1.00 98.44 94 LEU A O 1
ATOM 781 N N . VAL A 1 95 ? -11.842 -3.209 0.297 1.00 98.31 95 VAL A N 1
ATOM 782 C CA . VAL A 1 95 ? -12.541 -2.811 -0.926 1.00 98.31 95 VAL A CA 1
ATOM 783 C C . VAL A 1 95 ? -13.401 -3.967 -1.394 1.00 98.31 95 VAL A C 1
ATOM 785 O O . VAL A 1 95 ? -12.886 -5.054 -1.640 1.00 98.31 95 VAL A O 1
ATOM 788 N N . LEU A 1 96 ? -14.706 -3.733 -1.486 1.00 96.81 96 LEU A N 1
ATOM 789 C CA . LEU A 1 96 ? -15.714 -4.706 -1.906 1.00 96.81 96 LEU A CA 1
ATOM 790 C C . LEU A 1 96 ? -16.868 -3.924 -2.550 1.00 96.81 96 LEU A C 1
ATOM 792 O O . LEU A 1 96 ? -17.170 -2.820 -2.097 1.00 96.81 96 LEU A O 1
ATOM 796 N N . GLU A 1 97 ? -17.474 -4.446 -3.621 1.00 94.62 97 GLU A N 1
ATOM 797 C CA . GLU A 1 97 ? -18.611 -3.790 -4.305 1.00 94.62 97 GLU A CA 1
ATOM 798 C C . GLU A 1 97 ? -18.327 -2.329 -4.722 1.00 94.62 97 GLU A C 1
ATOM 800 O O . GLU A 1 97 ? -19.197 -1.461 -4.717 1.00 94.62 97 GLU A O 1
ATOM 805 N N . GLY A 1 98 ? -17.072 -2.028 -5.071 1.00 95.19 98 GLY A N 1
ATOM 806 C CA . GLY A 1 98 ? -16.657 -0.677 -5.458 1.00 95.19 98 GLY A CA 1
ATOM 807 C C . GLY A 1 98 ? -16.636 0.340 -4.312 1.00 95.19 98 GLY A C 1
ATOM 808 O O . GLY A 1 98 ? -16.472 1.526 -4.578 1.00 95.19 98 GLY A O 1
ATOM 809 N N . GLN A 1 99 ? -16.769 -0.096 -3.060 1.00 97.75 99 GLN A N 1
ATOM 810 C CA . GLN A 1 99 ? -16.686 0.740 -1.864 1.00 97.75 99 GLN A CA 1
ATOM 811 C C . GLN A 1 99 ? -15.426 0.413 -1.071 1.00 97.75 99 GLN A C 1
ATOM 813 O O . GLN A 1 99 ? -15.081 -0.757 -0.915 1.00 97.75 99 GLN A O 1
ATOM 818 N N . ARG A 1 100 ? -14.765 1.438 -0.525 1.00 98.00 100 ARG A N 1
ATOM 819 C CA . ARG A 1 100 ? -13.671 1.284 0.437 1.00 98.00 100 ARG A CA 1
ATOM 820 C C . ARG A 1 100 ? -14.168 1.541 1.849 1.00 98.00 100 ARG A C 1
ATOM 822 O O . ARG A 1 100 ? -14.673 2.619 2.152 1.00 98.00 100 ARG A O 1
ATOM 829 N N . TRP A 1 101 ? -13.917 0.581 2.722 1.00 98.00 101 TRP A N 1
ATOM 830 C CA . TRP A 1 101 ? -14.231 0.618 4.140 1.00 98.00 101 TRP A CA 1
ATOM 831 C C . TRP A 1 101 ? -12.948 0.644 4.963 1.00 98.00 101 TRP A C 1
ATOM 833 O O . TRP A 1 101 ? -11.989 -0.067 4.653 1.00 98.00 101 TRP A O 1
ATOM 843 N N . LEU A 1 102 ? -12.947 1.453 6.019 1.00 97.94 102 LEU A N 1
ATOM 844 C CA . LEU A 1 102 ? -11.917 1.457 7.054 1.00 97.94 102 LEU A CA 1
ATOM 845 C C . LEU A 1 102 ? -12.523 0.861 8.317 1.00 97.94 102 LEU A C 1
ATOM 847 O O . LEU A 1 102 ? -13.515 1.375 8.837 1.00 97.94 102 LEU A O 1
ATOM 851 N N . ILE A 1 103 ? -11.941 -0.235 8.787 1.00 98.31 103 ILE A N 1
ATOM 852 C CA . ILE A 1 103 ? -12.420 -0.987 9.944 1.00 98.31 103 ILE A CA 1
ATOM 853 C C . ILE A 1 103 ? -11.319 -0.955 11.001 1.00 98.31 103 ILE A C 1
ATOM 855 O O . ILE A 1 103 ? -10.170 -1.276 10.701 1.00 98.31 103 ILE A O 1
ATOM 859 N N . TYR A 1 104 ? -11.678 -0.585 12.229 1.00 98.06 104 TYR A N 1
ATOM 860 C CA . TYR A 1 104 ? -10.785 -0.508 13.385 1.00 98.06 104 TYR A CA 1
ATOM 861 C C . TYR A 1 104 ? -11.252 -1.533 14.428 1.00 98.06 104 TYR A C 1
ATOM 863 O O . TYR A 1 104 ? -12.101 -1.202 15.265 1.00 98.06 104 TYR A O 1
ATOM 871 N N . PRO A 1 105 ? -10.757 -2.785 14.372 1.00 97.50 105 PRO A N 1
ATOM 872 C CA . PRO A 1 105 ? -11.316 -3.897 15.143 1.00 97.50 105 PRO A CA 1
ATOM 873 C C . PRO A 1 105 ? -11.316 -3.651 16.654 1.00 97.50 105 PRO A C 1
ATOM 875 O O . PRO A 1 105 ? -12.348 -3.813 17.303 1.00 97.50 105 PRO A O 1
ATOM 878 N N . ASP A 1 106 ? -10.196 -3.171 17.197 1.00 97.44 106 ASP A N 1
ATOM 879 C CA . ASP A 1 106 ? -10.035 -2.932 18.638 1.00 97.44 106 ASP A CA 1
ATOM 880 C C . ASP A 1 106 ? -10.954 -1.822 19.154 1.00 97.44 106 ASP A C 1
ATOM 882 O O . ASP A 1 106 ? -11.383 -1.833 20.307 1.00 97.44 106 ASP A O 1
ATOM 886 N N . LEU A 1 107 ? -11.282 -0.866 18.284 1.00 95.88 107 LEU A N 1
ATOM 887 C CA . LEU A 1 107 ? -12.181 0.239 18.601 1.00 95.88 107 LEU A CA 1
ATOM 888 C C . LEU A 1 107 ? -13.649 -0.116 18.351 1.00 95.88 107 LEU A C 1
ATOM 890 O O . LEU A 1 107 ? -14.523 0.617 18.800 1.00 95.88 107 LEU A O 1
ATOM 894 N N . LYS A 1 108 ? -13.928 -1.242 17.677 1.00 96.62 108 LYS A N 1
ATOM 895 C CA . LYS A 1 108 ? -15.272 -1.658 17.242 1.00 96.62 108 LYS A CA 1
ATOM 896 C C . LYS A 1 108 ? -15.965 -0.589 16.393 1.00 96.62 108 LYS A C 1
ATOM 898 O O . LYS A 1 108 ? -17.171 -0.382 16.486 1.00 96.62 108 LYS A O 1
ATOM 903 N N . GLU A 1 109 ? -15.184 0.085 15.557 1.00 95.81 109 GLU A N 1
ATOM 904 C CA . GLU A 1 109 ? -15.642 1.171 14.696 1.00 95.81 109 GLU A CA 1
ATOM 905 C C . GLU A 1 109 ? -15.365 0.835 13.226 1.00 95.81 109 GLU A C 1
ATOM 907 O O . GLU A 1 109 ? -14.343 0.232 12.890 1.00 95.81 109 GLU A O 1
ATOM 912 N N . CYS A 1 110 ? -16.259 1.258 12.333 1.00 95.44 110 CYS A N 1
ATOM 913 C CA . CYS A 1 110 ? -16.043 1.193 10.892 1.00 95.44 110 CYS A CA 1
ATOM 914 C C . CYS A 1 110 ? -16.657 2.404 10.188 1.00 95.44 110 CYS A C 1
ATOM 916 O O . CYS A 1 110 ? -17.583 3.031 10.704 1.00 95.44 110 CYS A O 1
ATOM 918 N N . CYS A 1 111 ? -16.131 2.737 9.012 1.00 94.38 111 CYS A N 1
ATOM 919 C CA . CYS A 1 111 ? -16.665 3.807 8.176 1.00 94.38 111 CYS A CA 1
ATOM 920 C C . CYS A 1 111 ? -16.415 3.533 6.691 1.00 94.38 111 CYS A C 1
ATOM 922 O O . CYS A 1 111 ? -15.390 2.959 6.312 1.00 94.38 111 CYS A O 1
ATOM 924 N N . GLN A 1 112 ? -17.360 3.956 5.853 1.00 96.00 112 GLN A N 1
ATOM 925 C CA . GLN A 1 112 ? -17.139 4.067 4.416 1.00 96.00 112 GLN A CA 1
ATOM 926 C C . GLN A 1 112 ? -16.235 5.284 4.171 1.00 96.00 112 GLN A C 1
ATOM 928 O O . GLN A 1 112 ? -16.434 6.340 4.766 1.00 96.00 112 GLN A O 1
ATOM 933 N N . CYS A 1 113 ? -15.192 5.102 3.364 1.00 95.06 113 CYS A N 1
ATOM 934 C CA . CYS A 1 113 ? -14.173 6.118 3.103 1.00 95.06 113 CYS A CA 1
ATOM 935 C C . CYS A 1 113 ? -14.389 6.811 1.756 1.00 95.06 113 CYS A C 1
ATOM 937 O O . CYS A 1 113 ? -14.259 8.029 1.665 1.00 95.06 113 CYS A O 1
ATOM 939 N N . CYS A 1 114 ? -14.663 6.032 0.711 1.00 95.56 114 CYS A N 1
ATOM 940 C CA . CYS A 1 114 ? -14.832 6.500 -0.663 1.00 95.56 114 CYS A CA 1
ATOM 941 C C . CYS A 1 114 ? -15.256 5.333 -1.565 1.00 95.56 114 CYS A C 1
ATOM 943 O O . CYS A 1 114 ? -15.209 4.168 -1.162 1.00 95.56 114 CYS A O 1
ATOM 945 N N . ASP A 1 115 ? -15.622 5.643 -2.805 1.00 96.69 115 ASP A N 1
ATOM 946 C CA . ASP A 1 115 ? -16.016 4.666 -3.820 1.00 96.69 115 ASP A CA 1
ATOM 947 C C . ASP A 1 115 ? -15.016 4.589 -4.993 1.00 96.69 115 ASP A C 1
ATOM 949 O O . ASP A 1 115 ? -14.043 5.346 -5.096 1.00 96.69 115 ASP A O 1
ATOM 953 N N . ALA A 1 116 ? -15.253 3.645 -5.901 1.00 95.56 116 ALA A N 1
ATOM 954 C CA . ALA A 1 116 ? -14.425 3.412 -7.074 1.00 95.56 116 ALA A CA 1
ATOM 955 C C . ALA A 1 116 ? -14.400 4.591 -8.062 1.00 95.56 116 ALA A C 1
ATOM 957 O O . ALA A 1 116 ? -13.379 4.778 -8.725 1.00 95.56 116 ALA A O 1
ATOM 958 N N . GLN A 1 117 ? -15.464 5.400 -8.140 1.00 95.31 117 GLN A N 1
ATOM 959 C CA . GLN A 1 117 ? -15.510 6.583 -9.012 1.00 95.31 117 GLN A CA 1
ATOM 960 C C . GLN A 1 117 ? -14.525 7.655 -8.531 1.00 95.31 117 GLN A C 1
ATOM 962 O O . GLN A 1 117 ? -13.938 8.368 -9.339 1.00 95.31 117 GLN A O 1
ATOM 967 N N . HIS A 1 118 ? -14.268 7.692 -7.223 1.00 93.94 118 HIS A N 1
ATOM 968 C CA . HIS A 1 118 ? -13.286 8.567 -6.584 1.00 93.94 118 HIS A CA 1
ATOM 969 C C . HIS A 1 118 ? -11.895 7.920 -6.428 1.00 93.94 118 HIS A C 1
ATOM 971 O O . HIS A 1 118 ? -11.060 8.400 -5.662 1.00 93.94 118 HIS A O 1
ATOM 977 N N . GLY A 1 119 ? -11.617 6.826 -7.150 1.00 90.75 119 GLY A N 1
ATOM 978 C CA . GLY A 1 119 ? -10.299 6.183 -7.170 1.00 90.75 119 GLY A CA 1
ATOM 979 C C . GLY A 1 119 ? -10.048 5.185 -6.037 1.00 90.75 119 GLY A C 1
ATOM 980 O O . GLY A 1 119 ? -8.907 4.774 -5.827 1.00 90.75 119 GLY A O 1
ATOM 981 N N . CYS A 1 120 ? -11.090 4.759 -5.319 1.00 93.50 120 CYS A N 1
ATOM 982 C CA . CYS A 1 120 ? -10.960 3.804 -4.216 1.00 93.50 120 CYS A CA 1
ATOM 983 C C . CYS A 1 120 ? -11.249 2.345 -4.589 1.00 93.50 120 CYS A C 1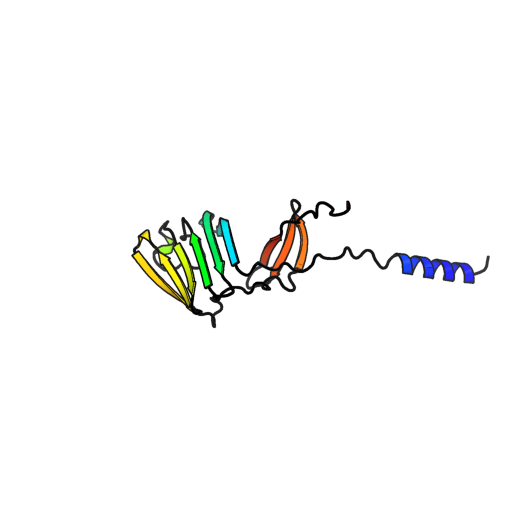
ATOM 985 O O . CYS A 1 120 ? -11.394 1.499 -3.707 1.00 93.50 120 CYS A O 1
ATOM 987 N N . GLY A 1 121 ? -11.296 2.051 -5.890 1.00 94.62 121 GLY A N 1
ATOM 988 C CA . GLY A 1 121 ? -11.465 0.705 -6.424 1.00 94.62 121 GLY A CA 1
ATOM 989 C C . GLY A 1 121 ? -10.203 -0.157 -6.331 1.00 94.62 121 GLY A C 1
ATOM 990 O O . GLY A 1 121 ? -9.158 0.253 -5.822 1.00 94.62 121 GLY A O 1
ATOM 991 N N . VAL A 1 122 ? -10.311 -1.378 -6.850 1.00 96.62 122 VAL A N 1
ATOM 992 C CA . VAL A 1 122 ? -9.208 -2.343 -6.919 1.00 96.62 122 VAL A CA 1
ATOM 993 C C . VAL A 1 122 ? -8.270 -1.994 -8.073 1.00 96.62 122 VAL A C 1
ATOM 995 O O . VAL A 1 122 ? -8.722 -1.733 -9.190 1.00 96.62 122 VAL A O 1
ATOM 998 N N . LEU A 1 123 ? -6.957 -2.007 -7.819 1.00 94.81 123 LEU A N 1
ATOM 999 C CA . LEU A 1 123 ? -5.955 -1.850 -8.876 1.00 94.81 123 LEU A CA 1
ATOM 1000 C C . LEU A 1 123 ? -6.076 -2.996 -9.881 1.00 94.81 123 LEU A C 1
ATOM 1002 O O . LEU A 1 123 ? -6.203 -4.154 -9.490 1.00 94.81 123 LEU A O 1
ATOM 1006 N N . LYS A 1 124 ? -6.026 -2.684 -11.177 1.00 96.19 124 LYS A N 1
ATOM 1007 C CA . LYS A 1 124 ? -6.043 -3.704 -12.233 1.00 96.19 124 LYS A CA 1
ATOM 1008 C C . LYS A 1 124 ? -4.735 -4.504 -12.220 1.00 96.19 124 LYS A C 1
ATOM 1010 O O . LYS A 1 124 ? -3.702 -3.908 -11.931 1.00 96.19 124 LYS A O 1
ATOM 1015 N N . PRO A 1 125 ? -4.726 -5.780 -12.639 1.00 97.44 125 PRO A N 1
ATOM 1016 C CA . PRO A 1 125 ? -3.503 -6.564 -12.817 1.00 97.44 125 PRO A CA 1
ATOM 1017 C C . PRO A 1 125 ? -2.442 -5.875 -13.683 1.00 97.44 125 PRO A C 1
ATOM 1019 O O . PRO A 1 125 ? -1.246 -6.049 -13.479 1.00 97.44 125 PRO A O 1
ATOM 1022 N N . THR A 1 126 ? -2.900 -5.043 -14.619 1.00 97.06 126 THR A N 1
ATOM 1023 C CA . THR A 1 126 ? -2.092 -4.273 -15.566 1.00 97.06 126 THR A CA 1
ATOM 1024 C C . THR A 1 126 ? -1.701 -2.882 -15.054 1.00 97.06 126 THR A C 1
ATOM 1026 O O . THR A 1 126 ? -1.340 -2.026 -15.853 1.00 97.06 126 THR A O 1
ATOM 1029 N N . TRP A 1 127 ? -1.804 -2.578 -13.756 1.00 95.06 127 TRP A N 1
ATOM 1030 C CA . TRP A 1 127 ? -1.528 -1.223 -13.245 1.00 95.06 127 TRP A CA 1
ATOM 1031 C C . TRP A 1 127 ? -0.069 -0.757 -13.439 1.00 95.06 127 TRP A C 1
ATOM 1033 O O . TRP A 1 127 ? 0.187 0.441 -13.357 1.00 95.06 127 TRP A O 1
ATOM 1043 N N . LEU A 1 128 ? 0.855 -1.684 -13.719 1.00 95.50 128 LEU A N 1
ATOM 1044 C CA . LEU A 1 128 ? 2.257 -1.430 -14.086 1.00 95.50 128 LEU A CA 1
ATOM 1045 C C . LEU A 1 128 ? 2.486 -1.355 -15.607 1.00 95.50 128 LEU A C 1
ATOM 1047 O O . LEU A 1 128 ? 3.626 -1.266 -16.061 1.00 95.50 128 LEU A O 1
ATOM 1051 N N . GLN A 1 129 ? 1.423 -1.402 -16.413 1.00 95.25 129 GLN A N 1
ATOM 1052 C CA . GLN A 1 129 ? 1.534 -1.255 -17.859 1.00 95.25 129 GLN A CA 1
ATOM 1053 C C . GLN A 1 129 ? 2.036 0.153 -18.203 1.00 95.25 129 GLN A C 1
ATOM 1055 O O . GLN A 1 129 ? 1.471 1.157 -17.762 1.00 95.25 129 GLN A O 1
ATOM 1060 N N . ASN A 1 130 ? 3.067 0.216 -19.042 1.00 94.06 130 ASN A N 1
ATOM 1061 C CA . ASN A 1 130 ? 3.836 1.412 -19.379 1.00 94.06 130 ASN A CA 1
ATOM 1062 C C . ASN A 1 130 ? 4.655 2.000 -18.214 1.00 94.06 130 ASN A C 1
ATOM 1064 O O . ASN A 1 130 ? 5.037 3.171 -18.276 1.00 94.06 130 ASN A O 1
ATOM 1068 N N . ALA A 1 131 ? 4.957 1.218 -17.172 1.00 96.00 131 ALA A N 1
ATOM 1069 C CA . ALA A 1 131 ? 5.900 1.636 -16.140 1.00 96.00 131 ALA A CA 1
ATOM 1070 C C . ALA A 1 131 ? 7.299 1.878 -16.733 1.00 96.00 131 ALA A C 1
ATOM 1072 O O . ALA A 1 131 ? 7.758 1.187 -17.651 1.00 96.00 131 ALA A O 1
ATOM 1073 N N . THR A 1 132 ? 8.019 2.844 -16.165 1.00 96.00 132 THR A N 1
ATOM 1074 C CA . THR A 1 132 ? 9.404 3.118 -16.551 1.00 96.00 132 THR A CA 1
ATOM 1075 C C . THR A 1 132 ? 10.317 2.081 -15.908 1.00 96.00 132 THR A C 1
ATOM 1077 O O . THR A 1 132 ? 10.431 2.035 -14.681 1.00 96.00 132 THR A O 1
ATOM 1080 N N . TYR A 1 133 ? 10.996 1.274 -16.723 1.00 95.62 133 TYR A N 1
ATOM 1081 C CA . TYR A 1 133 ? 12.053 0.382 -16.250 1.00 95.62 133 TYR A CA 1
ATOM 1082 C C . TYR A 1 133 ? 13.278 1.201 -15.819 1.00 95.62 133 TYR A C 1
ATOM 1084 O O . TYR A 1 133 ? 13.771 2.038 -16.574 1.00 95.62 133 TYR A O 1
ATOM 1092 N N . LEU A 1 134 ? 13.758 0.973 -14.598 1.00 95.69 134 LEU A N 1
ATOM 1093 C CA . LEU A 1 134 ? 14.861 1.708 -13.967 1.00 95.69 134 LEU A CA 1
ATOM 1094 C C . LEU A 1 134 ? 16.137 0.866 -13.812 1.00 95.69 134 LEU A C 1
ATO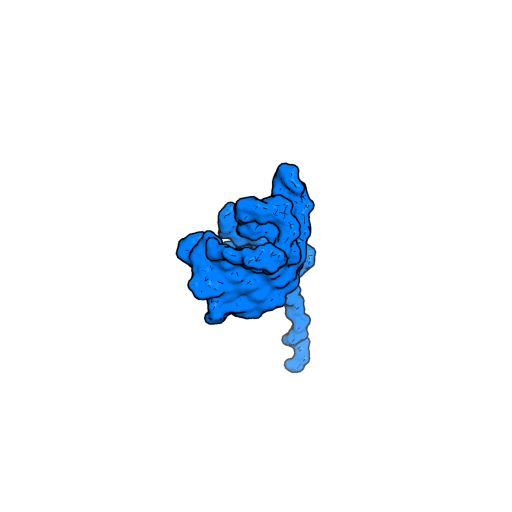M 1096 O O . LEU A 1 134 ? 17.081 1.308 -13.158 1.00 95.69 134 LEU A O 1
ATOM 1100 N N . GLY A 1 135 ? 16.172 -0.336 -14.392 1.00 93.88 135 GLY A N 1
ATOM 1101 C CA . GLY A 1 135 ? 17.303 -1.257 -14.292 1.00 93.88 135 GLY A CA 1
ATOM 1102 C C . GLY A 1 135 ? 17.133 -2.318 -13.204 1.00 93.88 135 GLY A C 1
ATOM 1103 O O . GLY A 1 135 ? 16.030 -2.578 -12.723 1.00 93.88 135 GLY A O 1
ATOM 1104 N N . ILE A 1 136 ? 18.248 -2.944 -12.827 1.00 94.00 136 ILE A N 1
ATOM 1105 C CA . ILE A 1 136 ? 18.297 -4.020 -11.830 1.00 94.00 136 ILE A CA 1
ATOM 1106 C C . ILE A 1 136 ? 18.788 -3.451 -10.496 1.00 94.00 136 ILE A C 1
ATOM 1108 O O . ILE A 1 136 ? 19.819 -2.782 -10.455 1.00 94.00 136 ILE A O 1
ATOM 1112 N N . VAL A 1 137 ? 18.081 -3.747 -9.405 1.00 94.25 137 VAL A N 1
ATOM 1113 C CA . VAL A 1 137 ? 18.483 -3.412 -8.029 1.00 94.25 137 VAL A CA 1
ATOM 1114 C C . VAL A 1 137 ? 18.382 -4.667 -7.172 1.00 94.25 137 VAL A C 1
ATOM 1116 O O . VAL A 1 137 ? 17.335 -5.310 -7.136 1.00 94.25 137 VAL A O 1
ATOM 1119 N N . ASP A 1 138 ? 19.486 -5.044 -6.524 1.00 93.06 138 ASP A N 1
ATOM 1120 C CA . ASP A 1 138 ? 19.590 -6.245 -5.682 1.00 93.06 138 ASP A CA 1
ATOM 1121 C C . ASP A 1 138 ? 19.096 -7.529 -6.378 1.00 93.06 138 ASP A C 1
ATOM 1123 O O . ASP A 1 138 ? 18.441 -8.378 -5.779 1.00 93.06 138 ASP A O 1
ATOM 1127 N N . GLY A 1 139 ? 19.368 -7.652 -7.682 1.00 90.75 139 GLY A N 1
ATOM 1128 C CA . GLY A 1 139 ? 18.941 -8.794 -8.499 1.00 90.75 139 GLY A CA 1
ATOM 1129 C C . GLY A 1 139 ? 17.464 -8.788 -8.920 1.00 90.75 139 GLY A C 1
ATOM 1130 O O . GLY A 1 139 ? 17.020 -9.757 -9.527 1.00 90.75 139 GLY A O 1
ATOM 1131 N N . ASN A 1 140 ? 16.713 -7.718 -8.639 1.00 94.00 140 ASN A N 1
ATOM 1132 C CA . ASN A 1 140 ? 15.307 -7.544 -9.018 1.00 94.00 140 ASN A CA 1
ATOM 1133 C C . ASN A 1 140 ? 15.164 -6.474 -10.110 1.00 94.00 140 ASN A C 1
ATOM 1135 O O . ASN A 1 140 ? 15.916 -5.497 -10.115 1.00 94.00 140 ASN A O 1
ATOM 1139 N N . PHE A 1 141 ? 14.182 -6.610 -11.002 1.00 95.06 141 PHE A N 1
ATOM 1140 C CA . PHE A 1 141 ? 13.832 -5.533 -11.929 1.00 95.06 141 PHE A CA 1
ATOM 1141 C C . PHE A 1 141 ? 13.134 -4.411 -11.165 1.00 95.06 141 PHE A C 1
ATOM 1143 O O . PHE A 1 141 ? 12.180 -4.647 -10.421 1.00 95.06 141 PHE A O 1
ATOM 1150 N N . LYS A 1 142 ? 13.617 -3.180 -11.336 1.00 95.88 142 LYS A N 1
ATOM 1151 C CA . LYS A 1 142 ? 13.040 -1.994 -10.712 1.00 95.88 142 LYS A CA 1
ATOM 1152 C C . LYS A 1 142 ? 12.207 -1.224 -11.721 1.00 95.88 142 LYS A C 1
ATOM 1154 O O . LYS A 1 142 ? 12.680 -0.865 -12.796 1.00 95.88 142 LYS A O 1
ATOM 1159 N N . TRP A 1 143 ? 10.994 -0.890 -11.316 1.00 96.69 143 TRP A N 1
ATOM 1160 C CA . TRP A 1 143 ? 10.018 -0.167 -12.117 1.00 96.69 143 TRP A CA 1
ATOM 1161 C C . TRP A 1 143 ? 9.549 1.083 -11.373 1.00 96.69 143 TRP A C 1
ATOM 1163 O O . TRP A 1 143 ? 9.502 1.081 -10.143 1.00 96.69 143 TRP A O 1
ATOM 1173 N N . ASN A 1 144 ? 9.193 2.145 -12.095 1.00 97.19 144 ASN A N 1
ATOM 1174 C CA . ASN A 1 144 ? 8.456 3.285 -11.549 1.00 97.19 144 ASN A CA 1
ATOM 1175 C C . ASN A 1 144 ? 7.156 3.495 -12.322 1.00 97.19 144 ASN A C 1
ATOM 1177 O O . ASN A 1 144 ? 7.182 3.784 -13.520 1.00 97.19 144 ASN A O 1
ATOM 1181 N N . GLN A 1 145 ? 6.035 3.411 -11.614 1.00 96.50 145 GLN A N 1
ATOM 1182 C CA . GLN A 1 145 ? 4.727 3.785 -12.128 1.00 96.50 145 GLN A CA 1
ATOM 1183 C C . GLN A 1 145 ? 4.338 5.155 -11.579 1.00 96.50 145 GLN A C 1
ATOM 1185 O O . GLN A 1 145 ? 4.101 5.318 -10.376 1.00 96.50 145 GLN A O 1
ATOM 1190 N N . LYS A 1 146 ? 4.223 6.151 -12.463 1.00 94.38 146 LYS A N 1
ATOM 1191 C CA . LYS A 1 146 ? 3.784 7.484 -12.051 1.00 94.38 146 LYS A CA 1
ATOM 1192 C C . LYS A 1 146 ? 2.290 7.469 -11.722 1.00 94.38 146 LYS A C 1
ATOM 1194 O O . LYS A 1 146 ? 1.465 7.119 -12.561 1.00 94.38 146 LYS A O 1
ATOM 1199 N N . GLY A 1 147 ? 1.956 7.868 -10.499 1.00 87.75 147 GLY A N 1
ATOM 1200 C CA . GLY A 1 147 ? 0.601 8.229 -10.082 1.00 87.75 147 GLY A CA 1
ATOM 1201 C C . GLY A 1 147 ? 0.588 9.655 -9.530 1.00 87.75 147 GLY A C 1
ATOM 1202 O O . GLY A 1 147 ? 1.309 10.522 -10.019 1.00 87.75 147 GLY A O 1
ATOM 1203 N N . LEU A 1 148 ? -0.152 9.887 -8.440 1.00 85.94 148 LEU A N 1
ATOM 1204 C CA . LEU A 1 148 ? -0.032 11.129 -7.652 1.00 85.94 148 LEU A CA 1
ATOM 1205 C C . LEU A 1 148 ? 1.354 11.291 -6.993 1.00 85.94 148 LEU A C 1
ATOM 1207 O O . LEU A 1 148 ? 1.698 12.366 -6.515 1.00 85.94 148 LEU A O 1
ATOM 1211 N N . GLN A 1 149 ? 2.134 10.212 -6.970 1.00 88.25 149 GLN A N 1
ATOM 1212 C CA . GLN A 1 149 ? 3.511 10.122 -6.498 1.00 88.25 149 GLN A CA 1
ATOM 1213 C C . GLN A 1 149 ? 4.257 9.071 -7.336 1.00 88.25 149 GLN A C 1
ATOM 1215 O O . GLN A 1 149 ? 3.633 8.360 -8.132 1.00 88.25 149 GLN A O 1
ATOM 1220 N N . ASP A 1 150 ? 5.576 8.977 -7.178 1.00 94.81 150 ASP A N 1
ATOM 1221 C CA . ASP A 1 150 ? 6.358 7.872 -7.742 1.00 94.81 150 ASP A CA 1
ATOM 1222 C C . ASP A 1 150 ? 6.066 6.578 -6.972 1.00 94.81 150 ASP A C 1
ATOM 1224 O O . ASP A 1 150 ? 6.112 6.561 -5.741 1.00 94.81 150 ASP A O 1
ATOM 1228 N N . ASN A 1 151 ? 5.741 5.502 -7.692 1.00 94.94 151 ASN A N 1
ATOM 1229 C CA . ASN A 1 151 ? 5.461 4.190 -7.109 1.00 94.94 151 ASN A CA 1
ATOM 1230 C C . ASN A 1 151 ? 6.502 3.207 -7.632 1.00 94.94 151 ASN A C 1
ATOM 1232 O O . ASN A 1 151 ? 6.404 2.717 -8.759 1.00 94.94 151 ASN A O 1
ATOM 1236 N N . PHE A 1 152 ? 7.517 2.945 -6.812 1.00 96.25 152 PHE A N 1
ATOM 1237 C CA . PHE A 1 152 ? 8.566 1.998 -7.159 1.00 96.25 152 PHE A CA 1
ATOM 1238 C C . PHE A 1 152 ? 8.106 0.562 -6.905 1.00 96.25 152 PHE A C 1
ATOM 1240 O O . PHE A 1 152 ? 7.593 0.255 -5.829 1.00 96.25 152 PHE A O 1
ATOM 1247 N N . TYR A 1 153 ? 8.325 -0.318 -7.879 1.00 95.31 153 TYR A N 1
ATOM 1248 C CA . TYR A 1 153 ? 8.015 -1.742 -7.791 1.00 95.31 153 TYR A CA 1
ATOM 1249 C C . TYR A 1 153 ? 9.274 -2.565 -8.063 1.00 95.31 153 TYR A C 1
ATOM 1251 O O . TYR A 1 153 ? 10.001 -2.289 -9.019 1.00 95.31 153 TYR A O 1
ATOM 1259 N N . LEU A 1 154 ? 9.542 -3.543 -7.196 1.00 94.44 154 LEU A N 1
ATOM 1260 C CA . LEU A 1 154 ? 10.615 -4.517 -7.371 1.00 94.44 154 LEU A CA 1
ATOM 1261 C C . LEU A 1 154 ? 9.993 -5.850 -7.772 1.00 94.44 154 LEU A C 1
ATOM 1263 O O . LEU A 1 154 ? 9.236 -6.446 -7.008 1.00 94.44 154 LEU A O 1
ATOM 1267 N N . GLU A 1 155 ? 10.319 -6.291 -8.976 1.00 93.31 155 GLU A N 1
ATOM 1268 C CA . GLU A 1 155 ? 9.896 -7.567 -9.529 1.00 93.31 155 GLU A CA 1
ATOM 1269 C C . GLU A 1 155 ? 11.033 -8.578 -9.400 1.00 93.31 155 GLU A C 1
ATOM 1271 O O . GLU A 1 155 ? 12.159 -8.338 -9.850 1.00 93.31 155 GLU A O 1
ATOM 1276 N N . THR A 1 156 ? 10.738 -9.726 -8.795 1.00 89.94 156 THR A N 1
ATOM 1277 C CA . THR A 1 156 ? 11.709 -10.813 -8.694 1.00 89.94 156 THR A CA 1
ATOM 1278 C C . THR A 1 156 ? 12.008 -11.383 -10.069 1.00 89.94 156 THR A C 1
ATOM 1280 O O . THR A 1 156 ? 11.122 -11.887 -10.755 1.00 89.94 156 THR A O 1
ATOM 1283 N N . VAL A 1 157 ? 13.283 -11.344 -10.451 1.00 83.81 157 VAL A N 1
ATOM 1284 C CA . VAL A 1 157 ? 13.750 -11.986 -11.676 1.00 83.81 157 VAL A CA 1
ATOM 1285 C C . VAL A 1 157 ? 13.723 -13.493 -11.447 1.00 83.81 157 VAL A C 1
ATOM 1287 O O . VAL A 1 157 ? 14.584 -14.046 -10.759 1.00 83.81 157 VAL A O 1
ATOM 1290 N N . PHE A 1 158 ? 12.737 -14.182 -12.020 1.00 67.44 158 PHE A N 1
ATOM 1291 C CA . PHE A 1 158 ? 12.794 -15.635 -12.102 1.00 67.44 158 PHE A CA 1
ATOM 1292 C C . PHE A 1 158 ? 13.925 -16.005 -13.058 1.00 67.44 158 PHE A C 1
ATOM 1294 O O . PHE A 1 158 ? 13.810 -15.872 -14.275 1.00 67.44 158 PHE A O 1
ATOM 1301 N N . LYS A 1 159 ? 15.049 -16.463 -12.503 1.00 52.31 159 LYS A N 1
ATOM 1302 C CA . LYS A 1 159 ? 16.097 -17.101 -13.296 1.00 52.31 159 LYS A CA 1
ATOM 1303 C C . LYS A 1 159 ? 15.485 -18.381 -13.855 1.00 52.31 159 LYS A C 1
ATOM 1305 O O . LYS A 1 159 ? 15.239 -19.322 -13.105 1.00 52.31 159 LYS A O 1
ATOM 1310 N N . GLN A 1 160 ? 15.188 -18.396 -15.149 1.00 44.34 160 GLN A N 1
ATOM 1311 C CA . GLN A 1 160 ? 14.770 -19.604 -15.845 1.00 44.34 160 GLN A CA 1
ATOM 1312 C C . GLN A 1 160 ? 15.954 -20.577 -15.769 1.00 44.34 160 GLN A C 1
ATOM 1314 O O . GLN A 1 160 ? 16.944 -20.432 -16.484 1.00 44.34 160 GLN A O 1
ATOM 1319 N N . ILE A 1 161 ? 15.922 -21.499 -14.804 1.00 42.16 161 ILE A N 1
ATOM 1320 C CA . ILE A 1 161 ? 16.866 -22.614 -14.753 1.00 42.16 161 ILE A CA 1
ATOM 1321 C C . ILE A 1 161 ? 16.565 -23.415 -16.020 1.00 42.16 161 ILE A C 1
ATOM 1323 O O . ILE A 1 161 ? 15.428 -23.841 -16.214 1.00 42.16 161 ILE A O 1
ATOM 1327 N N . GLY A 1 162 ? 17.535 -23.475 -16.932 1.00 39.34 162 GLY A N 1
ATOM 1328 C CA . GLY A 1 162 ? 17.331 -23.915 -18.307 1.00 39.34 162 GLY A CA 1
ATOM 1329 C C . GLY A 1 162 ? 16.608 -25.255 -18.403 1.00 39.34 162 GLY A C 1
ATOM 1330 O O . GLY A 1 162 ? 17.119 -26.273 -17.950 1.00 39.34 162 GLY A O 1
ATOM 1331 N N . LEU A 1 163 ? 15.447 -25.258 -19.056 1.00 41.31 163 LEU A N 1
ATOM 1332 C CA . LEU A 1 163 ? 14.911 -26.457 -19.690 1.00 41.31 163 LEU A CA 1
ATOM 1333 C C . LEU A 1 163 ? 15.590 -26.591 -21.055 1.00 41.31 163 LEU A C 1
ATOM 1335 O O . LEU A 1 163 ? 15.012 -26.254 -22.078 1.00 41.31 163 LEU A O 1
ATOM 1339 N N . ASN A 1 164 ? 16.844 -27.028 -21.035 1.00 43.78 164 ASN A N 1
ATOM 1340 C CA . ASN A 1 164 ? 17.514 -27.650 -22.169 1.00 43.78 164 ASN A CA 1
ATOM 1341 C C . ASN A 1 164 ? 18.187 -28.903 -21.618 1.00 43.78 164 ASN A C 1
ATOM 1343 O O . ASN A 1 164 ? 19.335 -28.828 -21.201 1.00 43.78 164 ASN A O 1
ATOM 1347 N N . GLU A 1 165 ? 17.418 -29.988 -21.534 1.00 40.66 165 GLU A N 1
ATOM 1348 C CA . GLU A 1 165 ? 17.864 -31.388 -21.592 1.00 40.66 165 GLU A CA 1
ATOM 1349 C C . GLU A 1 165 ? 16.636 -32.297 -21.403 1.00 40.66 165 GLU A C 1
ATOM 1351 O O . GLU A 1 165 ? 16.302 -32.650 -20.275 1.00 40.66 165 GLU A O 1
ATOM 1356 N N . ILE A 1 166 ? 15.933 -32.597 -22.508 1.00 38.91 166 ILE A N 1
ATOM 1357 C CA . ILE A 1 166 ? 15.610 -33.959 -22.992 1.00 38.91 166 ILE A CA 1
ATOM 1358 C C . ILE A 1 166 ? 15.579 -33.892 -24.522 1.00 38.91 166 ILE A C 1
ATOM 1360 O O . ILE A 1 166 ? 14.897 -32.980 -25.042 1.00 38.91 166 ILE A O 1
#

Radius of gyration: 24.22 Å; Cα contacts (8 Å, |Δi|>4): 284; chains: 1; bounding box: 64×50×72 Å